Protein AF-A0A7S2JE00-F1 (afdb_monomer)

Secondary structure (DSSP, 8-state):
-EEEE-STTTT-HHHHHHHHHHHHSPPPTT-SS----GGGS-EEEEEE-SSEEEEEEE--GGGTTT--HHHHHHHHHHTTT-EEEE--SSEEEEEEE-BGGGTB-HHHHHHHHHT-

Nearest PDB structures (foldseek):
  3g98-assembly2_B  TM=6.124E-01  e=9.635E-05  Aquifex aeolicus
  6now-assembly2_B  TM=5.531E-01  e=2.585E-03  Homo sapiens
  7yor-assembly1_A  TM=5.795E-01  e=1.296E-02  Methanocaldococcus jannaschii DSM 2661
  7yos-assembly1_B  TM=4.635E-01  e=2.999E-02  Methanocaldococcus jannaschii DSM 2661
  5yh1-assembly1_A  TM=5.035E-01  e=2.636E-02  Pyrococcus furiosus DSM 3638

Sequence (116 aa):
FFCTAMELPDGDLELLTESMKAMNAKSDPAEEERKGGSGHIGKMIFSAGTEQLAVVAYVPEEKQGDLSCEEWLKAVLALFGGEVVSAAKDLSTGKVKTNSDKGVFPLKIREPMILE

Organism: NCBI:txid327968

Radius of gyration: 14.22 Å; Cα contacts (8 Å, |Δi|>4): 253; chains: 1; bounding box: 40×27×34 Å

Structure (mmCIF, N/CA/C/O backbone):
data_AF-A0A7S2JE00-F1
#
_entry.id   AF-A0A7S2JE00-F1
#
loop_
_atom_site.group_PDB
_atom_site.id
_atom_site.type_symbol
_atom_site.label_atom_id
_atom_site.label_alt_id
_atom_site.label_comp_id
_atom_site.label_asym_id
_atom_site.label_entity_id
_atom_site.label_seq_id
_atom_site.pdbx_PDB_ins_code
_atom_site.Cartn_x
_atom_site.Cartn_y
_atom_site.Cartn_z
_atom_site.occupancy
_atom_site.B_iso_or_equiv
_atom_site.auth_seq_id
_atom_site.auth_comp_id
_atom_site.auth_asym_id
_atom_site.auth_atom_id
_atom_site.pdbx_PDB_model_num
ATOM 1 N N . PHE A 1 1 ? 10.193 -11.014 -3.855 1.00 94.38 1 PHE A N 1
ATOM 2 C CA . PHE A 1 1 ? 9.261 -9.986 -3.362 1.00 94.38 1 PHE A CA 1
ATOM 3 C C . PHE A 1 1 ? 9.771 -9.483 -2.021 1.00 94.38 1 PHE A C 1
ATOM 5 O O . PHE A 1 1 ? 10.579 -10.190 -1.426 1.00 94.38 1 PHE A O 1
ATOM 12 N N . PHE A 1 2 ? 9.378 -8.292 -1.571 1.00 95.12 2 PHE A N 1
ATOM 13 C CA . PHE A 1 2 ? 9.667 -7.838 -0.204 1.00 95.12 2 PHE A CA 1
ATOM 14 C C . PHE A 1 2 ? 8.517 -7.007 0.370 1.00 95.12 2 PHE A C 1
ATOM 16 O O . PHE A 1 2 ? 7.807 -6.337 -0.377 1.00 95.12 2 PHE A O 1
ATOM 23 N N . CYS A 1 3 ? 8.389 -7.007 1.690 1.00 97.56 3 CYS A N 1
ATOM 24 C CA . CYS A 1 3 ? 7.445 -6.178 2.430 1.00 97.56 3 CYS A CA 1
ATOM 25 C C . CYS A 1 3 ? 8.224 -5.267 3.385 1.00 97.56 3 CYS A C 1
ATOM 27 O O . CYS A 1 3 ? 9.227 -5.699 3.953 1.00 97.56 3 CYS A O 1
ATOM 29 N N . THR A 1 4 ? 7.818 -4.005 3.543 1.00 97.19 4 THR A N 1
ATOM 30 C CA . THR A 1 4 ? 8.435 -3.108 4.538 1.00 97.19 4 THR A CA 1
ATOM 31 C C . THR A 1 4 ? 7.480 -2.022 5.024 1.00 97.19 4 THR A C 1
ATOM 33 O O . THR A 1 4 ? 6.546 -1.634 4.323 1.00 97.19 4 THR A O 1
ATOM 36 N N . ALA A 1 5 ? 7.744 -1.484 6.210 1.00 97.00 5 ALA A N 1
ATOM 37 C CA . ALA A 1 5 ? 7.048 -0.321 6.736 1.00 97.00 5 ALA A CA 1
ATOM 38 C C . ALA A 1 5 ? 7.754 0.988 6.364 1.00 97.00 5 ALA A C 1
ATOM 40 O O . ALA A 1 5 ? 8.980 1.068 6.302 1.00 97.00 5 ALA A O 1
ATOM 41 N N . MET A 1 6 ? 6.959 2.042 6.220 1.00 96.12 6 MET A N 1
ATOM 42 C CA . MET A 1 6 ? 7.395 3.427 6.180 1.00 96.12 6 MET A CA 1
ATOM 43 C C . MET A 1 6 ? 6.718 4.193 7.317 1.00 96.12 6 MET A C 1
ATOM 45 O O . MET A 1 6 ? 5.500 4.113 7.495 1.00 96.12 6 MET A O 1
ATOM 49 N N . GLU A 1 7 ? 7.507 4.927 8.100 1.00 94.38 7 GLU A N 1
ATOM 50 C CA . GLU A 1 7 ? 6.980 5.769 9.181 1.00 94.38 7 GLU A CA 1
ATOM 51 C C . GLU A 1 7 ? 6.237 6.973 8.602 1.00 94.38 7 GLU A C 1
ATOM 53 O O . GLU A 1 7 ? 5.038 7.128 8.803 1.00 94.38 7 GLU A O 1
ATOM 58 N N . LEU A 1 8 ? 6.924 7.759 7.776 1.00 92.56 8 LEU A N 1
ATOM 59 C CA . LEU A 1 8 ? 6.300 8.731 6.886 1.00 92.56 8 LEU A CA 1
ATOM 60 C C . LEU A 1 8 ? 5.866 7.951 5.647 1.00 92.56 8 LEU A C 1
ATOM 62 O O . LEU A 1 8 ? 6.745 7.371 5.008 1.00 92.56 8 LEU A O 1
ATOM 66 N N . PRO A 1 9 ? 4.569 7.864 5.312 1.00 96.12 9 PRO A N 1
ATOM 67 C CA . PRO A 1 9 ? 3.638 9.002 5.309 1.00 96.12 9 PRO A CA 1
ATOM 68 C C . PRO A 1 9 ? 2.513 9.031 6.363 1.00 96.12 9 PRO A C 1
ATOM 70 O O . PRO A 1 9 ? 1.474 9.632 6.110 1.00 96.12 9 PRO A O 1
ATOM 73 N N . ASP A 1 10 ? 2.687 8.402 7.527 1.00 97.62 10 ASP A N 1
ATOM 74 C CA . ASP A 1 10 ? 1.704 8.414 8.629 1.00 97.62 10 ASP A CA 1
ATOM 75 C C . ASP A 1 10 ? 0.294 7.932 8.222 1.00 97.62 10 ASP A C 1
ATOM 77 O O . ASP A 1 10 ? -0.737 8.499 8.581 1.00 97.62 10 ASP A O 1
ATOM 81 N N . GLY A 1 11 ? 0.236 6.870 7.415 1.00 97.81 11 GLY A N 1
ATOM 82 C CA . GLY A 1 11 ? -1.028 6.289 6.954 1.00 97.81 11 GLY A CA 1
ATOM 83 C C . GLY A 1 11 ? -1.714 7.034 5.814 1.00 97.81 11 GLY A C 1
ATOM 84 O O . GLY A 1 11 ? -2.797 6.611 5.401 1.00 97.81 11 GLY A O 1
ATOM 85 N N . ASP A 1 12 ? -1.105 8.079 5.257 1.00 98.44 12 ASP A N 1
ATOM 86 C CA . ASP A 1 12 ? -1.603 8.730 4.047 1.00 98.44 12 ASP A CA 1
ATOM 87 C C . ASP A 1 12 ? -1.362 7.847 2.807 1.00 98.44 12 ASP A C 1
ATOM 89 O O . ASP A 1 12 ? -0.230 7.490 2.468 1.00 98.44 12 ASP A O 1
ATOM 93 N N . LEU A 1 13 ? -2.448 7.472 2.125 1.00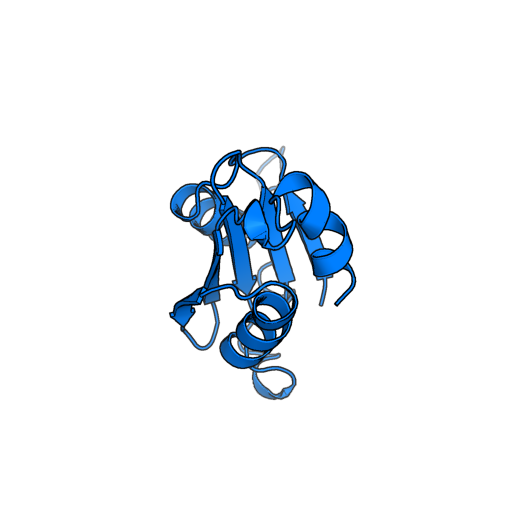 98.38 13 LEU A N 1
ATOM 94 C CA . LEU A 1 13 ? -2.393 6.552 0.988 1.00 98.38 13 LEU A CA 1
ATOM 95 C C . LEU A 1 13 ? -1.848 7.212 -0.286 1.00 98.38 13 LEU A C 1
ATOM 97 O O . LEU A 1 13 ? -1.179 6.540 -1.076 1.00 98.38 13 LEU A O 1
ATOM 101 N N . GLU A 1 14 ? -2.118 8.500 -0.499 1.00 98.12 14 GLU A N 1
ATOM 102 C CA . GLU A 1 14 ? -1.627 9.219 -1.678 1.00 98.12 14 GLU A CA 1
ATOM 103 C C . GLU A 1 14 ? -0.115 9.400 -1.581 1.00 98.12 14 GLU A C 1
ATOM 105 O O . GLU A 1 14 ? 0.615 9.006 -2.494 1.00 98.12 14 GLU A O 1
ATOM 110 N N . LEU A 1 15 ? 0.378 9.877 -0.438 1.00 98.38 15 LEU A N 1
ATOM 111 C CA . LEU A 1 15 ? 1.814 10.029 -0.206 1.00 98.38 15 LEU A CA 1
ATOM 112 C C . LEU A 1 15 ? 2.553 8.681 -0.225 1.00 98.38 15 LEU A C 1
ATOM 114 O O . LEU A 1 15 ? 3.698 8.601 -0.686 1.00 98.38 15 LEU A O 1
ATOM 118 N N . LEU A 1 16 ? 1.911 7.599 0.231 1.00 98.56 16 LEU A N 1
ATOM 119 C CA . LEU A 1 16 ? 2.497 6.256 0.164 1.00 98.56 16 LEU A CA 1
ATOM 120 C C . LEU A 1 16 ? 2.573 5.759 -1.281 1.00 98.56 16 LEU A C 1
ATOM 122 O O . LEU A 1 16 ? 3.561 5.143 -1.683 1.00 98.56 16 LEU A O 1
ATOM 126 N N . THR A 1 17 ? 1.570 6.087 -2.091 1.00 98.44 17 THR A N 1
ATOM 127 C CA . THR A 1 17 ? 1.575 5.789 -3.525 1.00 98.44 17 THR A CA 1
ATOM 128 C C . THR A 1 17 ? 2.687 6.554 -4.244 1.00 98.44 17 THR A C 1
ATOM 130 O O . THR A 1 17 ? 3.420 5.960 -5.039 1.00 98.44 17 THR A O 1
ATOM 133 N N . GLU A 1 18 ? 2.886 7.837 -3.933 1.00 98.31 18 GLU A N 1
ATOM 134 C CA . GLU A 1 18 ? 4.014 8.614 -4.468 1.00 98.31 18 GLU A CA 1
ATOM 135 C C . GLU A 1 18 ? 5.368 8.057 -4.014 1.00 98.31 18 GLU A C 1
ATOM 137 O O . GLU A 1 18 ? 6.306 7.976 -4.809 1.00 98.31 18 GLU A O 1
ATOM 142 N N . SER A 1 19 ? 5.455 7.559 -2.780 1.00 98.12 19 SER A N 1
ATOM 143 C CA . SER A 1 19 ? 6.650 6.868 -2.288 1.00 98.12 19 SER A CA 1
ATOM 144 C C . SER A 1 19 ? 6.960 5.612 -3.110 1.00 98.12 19 SER A C 1
ATOM 146 O O . SER A 1 19 ? 8.100 5.430 -3.540 1.00 98.12 19 SER A O 1
ATOM 148 N N . MET A 1 20 ? 5.953 4.783 -3.417 1.00 98.12 20 MET A N 1
ATOM 149 C CA . MET A 1 20 ? 6.116 3.615 -4.295 1.00 98.12 20 MET A CA 1
ATOM 150 C C . MET A 1 20 ? 6.615 4.018 -5.692 1.00 98.12 20 MET A C 1
ATOM 152 O O . MET A 1 20 ? 7.532 3.393 -6.234 1.00 98.12 20 MET A O 1
ATOM 156 N N . LYS A 1 21 ? 6.044 5.080 -6.275 1.00 97.62 21 LYS A N 1
ATOM 157 C CA . LYS A 1 21 ? 6.470 5.602 -7.584 1.00 97.62 21 LYS A CA 1
ATOM 158 C C . LYS A 1 21 ? 7.921 6.078 -7.552 1.00 97.62 21 LYS A C 1
ATOM 160 O O . LYS A 1 21 ? 8.694 5.696 -8.428 1.00 97.62 21 LYS A O 1
ATOM 165 N N . ALA A 1 22 ? 8.315 6.837 -6.531 1.00 96.50 22 ALA A N 1
ATOM 166 C CA . ALA A 1 22 ? 9.687 7.310 -6.362 1.00 96.50 22 ALA A CA 1
ATOM 167 C C . ALA A 1 22 ? 10.684 6.149 -6.180 1.00 96.50 22 ALA A C 1
ATOM 169 O O . ALA A 1 22 ? 11.754 6.155 -6.786 1.00 96.50 22 ALA A O 1
ATOM 170 N N . MET A 1 23 ? 10.319 5.106 -5.425 1.00 95.81 23 MET A N 1
ATOM 171 C CA . MET A 1 23 ? 11.132 3.887 -5.293 1.00 95.81 23 MET A CA 1
ATOM 172 C C . MET A 1 23 ? 11.328 3.155 -6.632 1.00 95.81 23 MET A C 1
ATOM 174 O O . MET A 1 23 ? 12.354 2.495 -6.833 1.00 95.81 23 MET A O 1
ATOM 178 N N . ASN A 1 24 ? 10.346 3.243 -7.533 1.00 96.75 24 ASN A N 1
ATOM 179 C CA . ASN A 1 24 ? 10.349 2.599 -8.848 1.00 96.75 24 ASN A CA 1
ATOM 180 C C . ASN A 1 24 ? 10.954 3.455 -9.966 1.00 96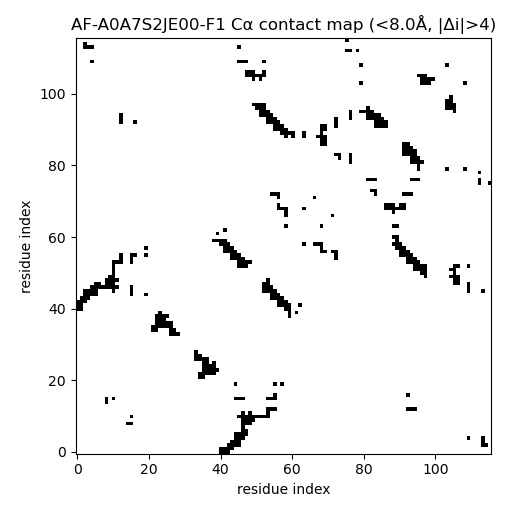.75 24 ASN A C 1
ATOM 182 O O . ASN A 1 24 ? 11.284 2.908 -11.020 1.00 96.75 24 ASN A O 1
ATOM 186 N N . ALA A 1 25 ? 11.107 4.764 -9.755 1.00 95.00 25 ALA A N 1
ATOM 187 C CA . ALA A 1 25 ? 11.715 5.666 -10.724 1.00 95.00 25 ALA A CA 1
ATOM 188 C C . ALA A 1 25 ? 13.110 5.167 -11.131 1.00 95.00 25 ALA A C 1
ATOM 190 O O . ALA A 1 25 ? 13.839 4.584 -10.325 1.00 95.00 25 ALA A O 1
ATOM 191 N N . LYS A 1 26 ? 13.481 5.362 -12.401 1.00 91.56 26 LYS A N 1
ATOM 192 C CA . LYS A 1 26 ? 14.808 4.971 -12.891 1.00 91.56 26 LYS A CA 1
ATOM 193 C C . LYS A 1 26 ? 15.870 5.767 -12.136 1.00 91.56 26 LYS A C 1
ATOM 195 O O . LYS A 1 26 ? 15.763 6.982 -12.043 1.00 91.56 26 LYS A O 1
ATOM 200 N N . SER A 1 27 ? 16.880 5.071 -11.628 1.00 89.00 27 SER A N 1
ATOM 201 C CA . SER A 1 27 ? 18.017 5.712 -10.971 1.00 89.00 27 SER A CA 1
ATOM 202 C C . SER A 1 27 ? 18.923 6.346 -12.027 1.00 89.00 27 SER A C 1
ATOM 204 O O . SER A 1 27 ? 19.304 5.664 -12.985 1.00 89.00 27 SER A O 1
ATOM 206 N N . ASP A 1 28 ? 19.244 7.632 -11.877 1.00 84.88 28 ASP A N 1
ATOM 207 C CA . ASP A 1 28 ? 20.216 8.308 -12.734 1.00 84.88 28 ASP A CA 1
ATOM 208 C C . ASP A 1 28 ? 21.640 7.914 -12.293 1.00 84.88 28 ASP A C 1
ATOM 210 O O . ASP A 1 28 ? 22.030 8.166 -11.149 1.00 84.88 28 ASP A O 1
ATOM 214 N N . PRO A 1 29 ? 22.449 7.283 -13.164 1.00 83.56 29 PRO A N 1
ATOM 215 C CA . PRO A 1 29 ? 23.811 6.895 -12.811 1.00 83.56 29 PRO A CA 1
ATOM 216 C C . PRO A 1 29 ? 24.739 8.084 -12.506 1.00 83.56 29 PRO A C 1
ATOM 218 O O . PRO A 1 29 ? 25.783 7.859 -11.879 1.00 83.56 29 PRO A O 1
ATOM 221 N N . ALA A 1 30 ? 24.387 9.299 -12.942 1.00 86.81 30 ALA A N 1
ATOM 222 C CA . ALA A 1 30 ? 25.156 10.526 -12.746 1.00 86.81 30 ALA A CA 1
ATOM 223 C C . ALA A 1 30 ? 24.818 11.280 -11.446 1.00 86.81 30 ALA A C 1
ATOM 225 O O . ALA A 1 30 ? 25.570 12.180 -11.069 1.00 86.81 30 ALA A O 1
ATOM 226 N N . GLU A 1 31 ? 23.734 10.927 -10.749 1.00 85.94 31 GLU A N 1
ATOM 227 C CA . GLU A 1 31 ? 23.417 11.513 -9.443 1.00 85.94 31 GLU A CA 1
ATOM 228 C C . GLU A 1 31 ? 24.376 10.996 -8.359 1.00 85.94 31 GLU A C 1
ATOM 230 O O . GLU A 1 31 ? 24.654 9.796 -8.271 1.00 85.94 31 GLU A O 1
ATOM 235 N N . GLU A 1 32 ? 24.870 11.913 -7.519 1.00 78.69 32 GLU A N 1
ATOM 236 C CA . GLU A 1 32 ? 25.717 11.597 -6.358 1.00 78.69 32 GLU A CA 1
ATOM 237 C C . GLU A 1 32 ? 24.945 10.745 -5.335 1.00 78.69 32 GLU A C 1
ATOM 239 O O . GLU A 1 32 ? 25.429 9.707 -4.887 1.00 78.69 32 GLU A O 1
ATOM 244 N N . GLU A 1 33 ? 23.695 11.127 -5.054 1.00 80.00 33 GLU A N 1
ATOM 245 C CA . GLU A 1 33 ? 22.769 10.421 -4.163 1.00 80.00 33 GLU A CA 1
ATOM 246 C C . GLU A 1 33 ? 21.753 9.609 -4.972 1.00 80.00 33 GLU A C 1
ATOM 248 O O . GLU A 1 33 ? 20.634 10.053 -5.238 1.00 80.00 33 GLU A O 1
ATOM 253 N N . ARG A 1 34 ? 22.142 8.396 -5.369 1.00 82.38 34 ARG A N 1
ATOM 254 C CA . ARG A 1 34 ? 21.302 7.522 -6.199 1.00 82.38 34 ARG A CA 1
ATOM 255 C C . ARG A 1 34 ? 20.058 7.054 -5.448 1.00 82.38 34 ARG A C 1
ATOM 257 O O . ARG A 1 34 ? 20.145 6.284 -4.491 1.00 82.38 34 ARG A O 1
ATOM 264 N N . LYS A 1 35 ? 18.887 7.461 -5.935 1.00 87.88 35 LYS A N 1
ATOM 265 C CA . LYS A 1 35 ? 17.573 7.041 -5.424 1.00 87.88 35 LYS A CA 1
ATOM 266 C C . LYS A 1 35 ? 16.808 6.234 -6.476 1.00 87.88 35 LYS A C 1
ATOM 268 O O . LYS A 1 35 ? 17.142 6.249 -7.660 1.00 87.88 35 LYS A O 1
ATOM 273 N N . GLY A 1 36 ? 15.782 5.512 -6.030 1.00 92.31 36 GLY A N 1
ATOM 274 C CA . GLY A 1 36 ? 14.935 4.692 -6.896 1.00 92.31 36 GLY A CA 1
ATOM 275 C C . GLY A 1 36 ? 15.608 3.399 -7.370 1.00 92.31 36 GLY A C 1
ATOM 276 O O . GLY A 1 36 ? 16.393 2.781 -6.654 1.00 92.31 36 GLY A O 1
ATOM 277 N N . GLY A 1 37 ? 15.265 2.956 -8.579 1.00 93.12 37 GLY A N 1
ATOM 278 C CA . GLY A 1 37 ? 15.858 1.791 -9.244 1.00 93.12 37 GLY A CA 1
ATOM 279 C C . GLY A 1 37 ? 15.237 0.443 -8.874 1.00 93.12 37 GLY A C 1
ATOM 280 O O . GLY A 1 37 ? 15.583 -0.575 -9.472 1.00 93.12 37 GLY A O 1
ATOM 281 N N . SER A 1 38 ? 14.274 0.407 -7.951 1.00 95.31 38 SER A N 1
ATOM 282 C CA . SER A 1 38 ? 13.674 -0.849 -7.480 1.00 95.31 38 SER A CA 1
ATOM 283 C C . SER A 1 38 ? 12.517 -1.360 -8.353 1.00 95.31 38 SER A C 1
ATOM 285 O O . SER A 1 38 ? 11.825 -2.296 -7.959 1.00 95.31 38 SER A O 1
ATOM 287 N N . GLY A 1 39 ? 12.304 -0.782 -9.541 1.00 96.31 39 GLY A N 1
ATOM 288 C CA . GLY A 1 39 ? 11.187 -1.110 -10.439 1.00 96.31 39 GLY A CA 1
ATOM 289 C C . GLY A 1 39 ? 11.129 -2.566 -10.920 1.00 96.31 39 GLY A C 1
ATOM 290 O O . GLY A 1 39 ? 10.093 -3.002 -11.380 1.00 96.31 39 GLY A O 1
ATOM 291 N N . HIS A 1 40 ? 12.193 -3.350 -10.764 1.00 96.00 40 HIS A N 1
ATOM 292 C CA . HIS A 1 40 ? 12.244 -4.788 -11.084 1.00 96.00 40 HIS A CA 1
ATOM 293 C C . HIS A 1 40 ? 11.921 -5.687 -9.86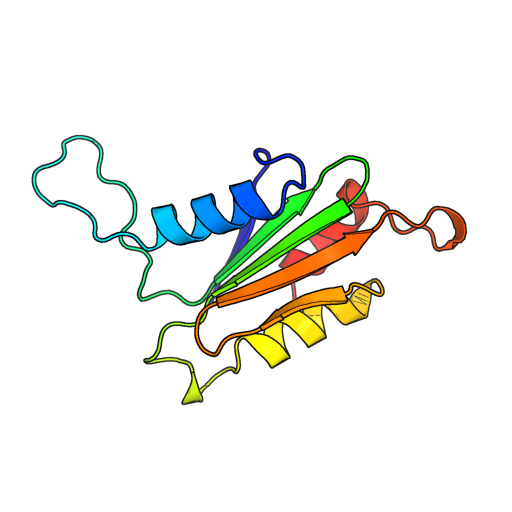5 1.00 96.00 40 HIS A C 1
ATOM 295 O O . HIS A 1 40 ? 11.993 -6.920 -9.895 1.00 96.00 40 HIS A O 1
ATOM 301 N N . ILE A 1 41 ? 11.581 -5.083 -8.723 1.00 96.75 41 ILE A N 1
ATOM 302 C CA . ILE A 1 41 ? 11.329 -5.786 -7.465 1.00 96.75 41 ILE A CA 1
ATOM 303 C C . ILE A 1 41 ? 9.863 -5.604 -7.081 1.00 96.75 41 ILE A C 1
ATOM 305 O O . ILE A 1 41 ? 9.442 -4.501 -6.728 1.00 96.75 41 ILE A O 1
ATOM 309 N N . GLY A 1 42 ? 9.099 -6.701 -7.114 1.00 97.94 42 GLY A N 1
ATOM 310 C CA . GLY A 1 42 ? 7.754 -6.737 -6.546 1.00 97.94 42 GLY A CA 1
ATOM 311 C C . GLY A 1 42 ? 7.808 -6.514 -5.037 1.00 97.94 42 GLY A C 1
ATOM 312 O O . GLY A 1 42 ? 8.645 -7.121 -4.356 1.00 97.94 42 GLY A O 1
ATOM 313 N N . LYS A 1 43 ? 6.967 -5.616 -4.531 1.00 98.12 43 LYS A N 1
ATOM 314 C CA . LYS A 1 43 ? 7.039 -5.124 -3.157 1.00 98.12 43 LYS A CA 1
ATOM 315 C C . LYS A 1 43 ? 5.701 -4.642 -2.624 1.00 98.12 43 LYS A C 1
ATOM 317 O O . LYS A 1 43 ? 4.874 -4.168 -3.396 1.00 98.12 43 LYS A O 1
ATOM 322 N N . MET A 1 44 ? 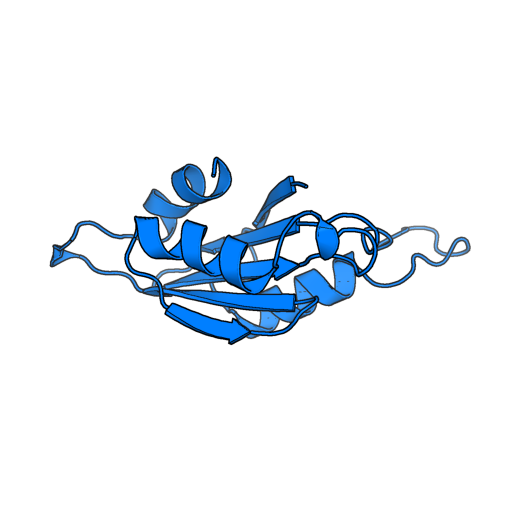5.531 -4.710 -1.312 1.00 98.62 44 MET A N 1
ATOM 323 C CA . MET A 1 44 ? 4.405 -4.109 -0.609 1.00 98.62 44 MET A CA 1
ATOM 324 C C . MET A 1 44 ? 4.932 -3.195 0.491 1.00 98.62 44 MET A C 1
ATOM 326 O O . MET A 1 44 ? 5.804 -3.582 1.270 1.00 98.62 44 MET A O 1
ATOM 330 N N . ILE A 1 45 ? 4.445 -1.961 0.527 1.00 98.56 45 ILE A N 1
ATOM 331 C CA . ILE A 1 45 ? 4.833 -0.983 1.541 1.00 98.56 45 ILE A CA 1
ATOM 332 C C . ILE A 1 45 ? 3.630 -0.603 2.386 1.00 98.56 45 ILE A C 1
ATOM 334 O O . ILE A 1 45 ? 2.509 -0.488 1.886 1.00 98.56 45 ILE A O 1
ATOM 338 N N . PHE A 1 46 ? 3.891 -0.409 3.671 1.00 98.69 46 PHE A N 1
ATOM 339 C CA . PHE A 1 46 ? 2.879 -0.174 4.688 1.00 98.69 46 PHE A CA 1
ATOM 340 C C . PHE A 1 46 ? 3.183 1.128 5.413 1.00 98.69 46 PHE A C 1
ATOM 342 O O . PHE A 1 46 ? 4.325 1.357 5.799 1.00 98.69 46 PHE A O 1
ATOM 349 N N . SER A 1 47 ? 2.177 1.953 5.677 1.00 98.56 47 SER A N 1
ATOM 350 C CA . SER A 1 47 ? 2.333 3.110 6.559 1.00 98.56 47 SER A CA 1
ATOM 351 C C . SER A 1 47 ? 1.167 3.197 7.524 1.00 98.56 47 SER A C 1
ATOM 353 O O . SER A 1 47 ? 0.009 3.188 7.115 1.00 98.56 47 SER A O 1
ATOM 355 N N . ALA A 1 48 ? 1.477 3.216 8.816 1.00 98.19 48 ALA A N 1
ATOM 356 C CA . ALA A 1 48 ? 0.477 3.265 9.868 1.00 98.19 48 ALA A CA 1
ATOM 357 C C . ALA A 1 48 ? 0.296 4.709 10.325 1.00 98.19 48 ALA A C 1
ATOM 359 O O . ALA A 1 48 ? 1.263 5.308 10.783 1.00 98.19 48 ALA A O 1
ATOM 360 N N . GLY A 1 49 ? -0.936 5.202 10.239 1.00 97.06 49 GLY A N 1
ATOM 361 C CA . GLY A 1 49 ? -1.381 6.424 10.896 1.00 97.06 49 GLY A CA 1
ATOM 362 C C . GLY A 1 49 ? -2.282 6.128 12.090 1.00 97.06 49 GLY A C 1
ATOM 363 O O . GLY A 1 49 ? -2.455 4.980 12.512 1.00 97.06 49 GLY A O 1
ATOM 364 N N . THR A 1 50 ? -2.910 7.167 12.630 1.00 93.56 50 THR A N 1
ATOM 365 C CA . THR A 1 50 ? -3.865 7.041 13.745 1.00 93.56 50 THR A CA 1
ATOM 366 C C . THR A 1 50 ? -5.212 6.454 13.307 1.00 93.56 50 THR A C 1
ATOM 368 O O . THR A 1 50 ? -5.807 5.644 14.023 1.00 93.56 50 THR A O 1
ATOM 371 N N . GLU A 1 51 ? -5.689 6.826 12.118 1.00 96.19 51 GLU A N 1
ATOM 372 C CA . GLU A 1 51 ? -7.013 6.438 11.612 1.00 96.19 51 GLU A CA 1
ATOM 373 C C . GLU A 1 51 ? -6.987 5.203 10.703 1.00 96.19 51 GLU A C 1
ATOM 375 O O . GLU A 1 51 ? -7.978 4.471 10.616 1.00 96.19 51 GLU A O 1
ATOM 380 N N . GLN A 1 52 ? -5.869 4.962 10.015 1.00 97.88 52 GLN A N 1
ATOM 381 C CA . GLN A 1 52 ? -5.747 3.875 9.049 1.00 97.88 52 GLN A CA 1
ATOM 382 C C . GLN A 1 52 ? -4.306 3.382 8.879 1.00 97.88 52 GLN A C 1
ATOM 384 O O . GLN A 1 52 ? -3.339 4.109 9.092 1.00 97.88 52 GLN A O 1
ATOM 389 N N . LEU A 1 53 ? -4.180 2.133 8.444 1.00 98.44 53 LEU A N 1
ATOM 390 C CA . LEU A 1 53 ? -2.978 1.570 7.845 1.00 98.44 53 LEU A CA 1
ATOM 391 C C . LEU A 1 53 ? -3.137 1.639 6.326 1.00 98.44 53 LEU A C 1
ATOM 393 O O . LEU A 1 53 ? -4.016 0.971 5.782 1.00 98.44 53 LEU A O 1
ATOM 397 N N . ALA A 1 54 ? -2.310 2.435 5.657 1.00 98.69 54 ALA A N 1
ATOM 398 C CA . ALA A 1 54 ? -2.218 2.473 4.202 1.00 98.69 54 ALA A CA 1
ATOM 399 C C . ALA A 1 54 ? -1.288 1.365 3.695 1.00 98.69 54 ALA A C 1
ATOM 401 O O . ALA A 1 54 ? -0.244 1.099 4.298 1.00 98.69 54 ALA A O 1
ATOM 402 N N . VAL A 1 55 ? -1.665 0.738 2.582 1.00 98.69 55 VAL A N 1
ATOM 403 C CA . VAL A 1 55 ? -0.924 -0.362 1.958 1.00 98.69 55 VAL A CA 1
ATOM 404 C C . VAL A 1 55 ? -0.858 -0.134 0.453 1.00 98.69 55 VAL A C 1
ATOM 406 O O . VAL A 1 55 ? -1.883 0.085 -0.196 1.00 98.69 55 VAL A O 1
ATOM 409 N N . VAL A 1 56 ? 0.344 -0.208 -0.114 1.00 98.75 56 VAL A N 1
ATOM 410 C CA . VAL A 1 56 ? 0.557 -0.147 -1.565 1.00 98.75 56 VAL A CA 1
ATOM 411 C C . VAL A 1 56 ? 1.341 -1.373 -1.994 1.00 98.75 56 VAL A C 1
ATOM 413 O O . VAL A 1 56 ? 2.459 -1.595 -1.531 1.00 98.75 56 VAL A O 1
ATOM 416 N N . ALA A 1 57 ? 0.757 -2.155 -2.895 1.00 98.69 57 ALA A N 1
ATOM 417 C CA . ALA A 1 57 ? 1.384 -3.305 -3.522 1.00 98.69 57 ALA A CA 1
ATOM 418 C C . ALA A 1 57 ? 1.860 -2.938 -4.929 1.00 98.69 57 ALA A C 1
ATOM 420 O O . ALA A 1 57 ? 1.175 -2.225 -5.662 1.00 98.69 57 ALA A O 1
ATOM 421 N N . TYR A 1 58 ? 3.023 -3.455 -5.309 1.00 98.69 58 TYR A N 1
ATOM 422 C CA . TYR A 1 58 ? 3.601 -3.316 -6.635 1.00 98.69 58 TYR A CA 1
ATOM 423 C C . TYR A 1 58 ? 4.132 -4.659 -7.135 1.00 98.69 58 TYR A C 1
ATOM 425 O O . TYR A 1 58 ? 4.906 -5.320 -6.437 1.00 98.69 58 TYR A O 1
ATOM 433 N N . VAL A 1 59 ? 3.772 -5.039 -8.360 1.00 98.44 59 VAL A N 1
ATOM 434 C CA . VAL A 1 59 ? 4.309 -6.214 -9.053 1.00 98.44 59 VAL A CA 1
ATOM 435 C C . VAL A 1 59 ? 4.780 -5.810 -10.456 1.00 98.44 59 VAL A C 1
ATOM 437 O O . VAL A 1 59 ? 3.957 -5.423 -11.289 1.00 98.44 59 VAL A O 1
ATOM 440 N N . PRO A 1 60 ? 6.089 -5.900 -10.755 1.00 97.81 60 PRO A N 1
ATOM 441 C CA . PRO A 1 60 ? 6.594 -5.583 -12.085 1.00 97.81 60 PRO A CA 1
ATOM 442 C C . PRO A 1 60 ? 6.048 -6.563 -13.120 1.00 97.81 60 PRO A C 1
ATOM 444 O O . PRO A 1 60 ? 5.792 -7.722 -12.798 1.00 97.81 60 PRO A O 1
ATOM 447 N N . GLU A 1 61 ? 5.924 -6.110 -14.368 1.00 97.56 61 GLU A N 1
ATOM 448 C CA . GLU A 1 61 ? 5.362 -6.887 -15.484 1.00 97.56 61 GLU A CA 1
ATOM 449 C C . GLU A 1 61 ? 5.962 -8.296 -15.592 1.00 97.56 61 GLU A C 1
ATOM 451 O O . GLU A 1 61 ? 5.233 -9.279 -15.698 1.00 97.56 61 GLU A O 1
ATOM 456 N N . GLU A 1 62 ? 7.282 -8.408 -15.435 1.00 97.19 62 GLU A N 1
ATOM 457 C CA . GLU A 1 62 ? 8.030 -9.669 -15.491 1.00 97.19 62 GLU A CA 1
ATOM 458 C C . GLU A 1 62 ? 7.648 -10.696 -14.404 1.00 97.19 62 GLU A C 1
ATOM 460 O O . GLU A 1 62 ? 7.973 -11.870 -14.548 1.00 97.19 62 GLU A O 1
ATOM 465 N N . LYS A 1 63 ? 6.957 -10.277 -13.331 1.00 97.06 63 LYS A N 1
ATOM 466 C CA . LYS A 1 63 ? 6.518 -11.131 -12.206 1.00 97.06 63 LYS A CA 1
ATOM 467 C C . LYS A 1 63 ? 5.001 -11.269 -12.097 1.00 97.06 63 LYS A C 1
ATOM 469 O O . LYS A 1 63 ? 4.522 -11.978 -11.217 1.00 97.06 63 LYS A O 1
ATOM 474 N N . GLN A 1 64 ? 4.231 -10.628 -12.979 1.00 95.94 64 GLN A N 1
ATOM 475 C CA . GLN A 1 64 ? 2.763 -10.706 -12.953 1.00 95.94 64 GLN A CA 1
ATOM 476 C C . GLN A 1 64 ? 2.230 -12.106 -13.299 1.00 95.94 64 GLN A C 1
ATOM 478 O O . GLN A 1 64 ? 1.087 -12.415 -12.979 1.00 95.94 64 GLN A O 1
ATOM 483 N N . GLY A 1 65 ? 3.049 -12.959 -13.927 1.00 95.81 65 GLY A N 1
ATOM 484 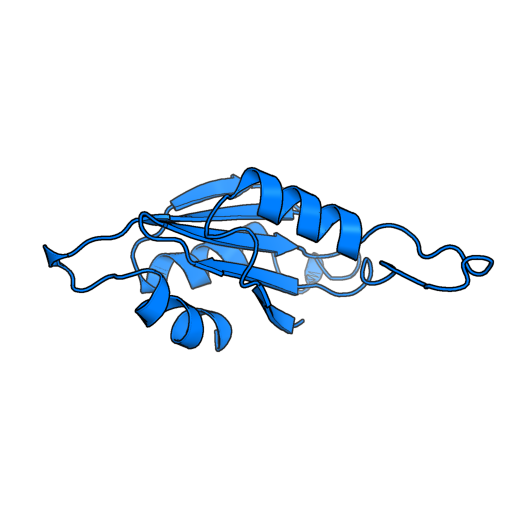C CA . GLY A 1 65 ? 2.737 -14.379 -14.116 1.00 95.81 65 GLY A CA 1
ATOM 485 C C . GLY A 1 65 ? 2.882 -15.223 -12.843 1.00 95.81 65 GLY A C 1
ATOM 486 O O . GLY A 1 65 ? 2.229 -16.256 -12.737 1.00 95.81 65 GLY A O 1
ATOM 487 N N . ASP A 1 66 ? 3.698 -14.772 -11.884 1.00 96.19 66 ASP A N 1
ATOM 488 C CA . ASP A 1 66 ? 3.951 -15.479 -10.623 1.00 96.19 66 ASP A CA 1
ATOM 489 C C . ASP A 1 66 ? 2.979 -15.045 -9.519 1.00 96.19 66 ASP A C 1
ATOM 491 O O . ASP A 1 66 ? 2.600 -15.849 -8.669 1.00 96.19 66 ASP A O 1
ATOM 495 N N . LEU A 1 67 ? 2.600 -13.760 -9.505 1.00 96.19 67 LEU A N 1
ATOM 496 C CA . LEU A 1 67 ? 1.745 -13.183 -8.473 1.00 96.19 67 LEU A CA 1
ATOM 497 C C . LEU A 1 67 ? 0.910 -12.024 -9.024 1.00 96.19 67 LEU A C 1
ATOM 499 O O . LEU A 1 67 ? 1.448 -11.031 -9.515 1.00 96.19 67 LEU A O 1
ATOM 503 N N . SER A 1 68 ? -0.410 -12.108 -8.878 1.00 97.69 68 SER A N 1
ATOM 504 C CA . SER A 1 68 ? -1.301 -10.985 -9.173 1.00 97.69 68 SER A CA 1
ATOM 505 C C . SER A 1 68 ? -1.188 -9.915 -8.086 1.00 97.69 68 SER A C 1
ATOM 507 O O . SER A 1 68 ? -1.358 -10.197 -6.898 1.00 97.69 68 SER A O 1
ATOM 509 N N . CYS A 1 69 ? -0.935 -8.667 -8.491 1.00 97.75 69 CYS A N 1
ATOM 510 C CA . CYS A 1 69 ? -0.833 -7.530 -7.573 1.00 97.75 69 CYS A CA 1
ATOM 511 C C . CYS A 1 69 ? -2.112 -7.346 -6.740 1.00 97.75 69 CYS A C 1
ATOM 513 O O . CYS A 1 69 ? -2.051 -7.147 -5.526 1.00 97.75 69 CYS A O 1
ATOM 515 N N . GLU A 1 70 ? -3.270 -7.466 -7.390 1.00 97.50 70 GLU A N 1
ATOM 516 C CA . GLU A 1 70 ? -4.573 -7.318 -6.747 1.00 97.50 70 GLU A CA 1
ATOM 517 C C . GLU A 1 70 ? -4.860 -8.460 -5.765 1.00 97.50 70 GLU A C 1
ATOM 519 O O . GLU A 1 70 ? -5.335 -8.213 -4.657 1.00 97.50 70 GLU A O 1
ATOM 524 N N . GLU A 1 71 ? -4.573 -9.708 -6.148 1.00 97.69 71 GLU A N 1
ATOM 525 C CA . GLU A 1 71 ? -4.826 -10.868 -5.283 1.00 97.69 71 GLU A CA 1
ATOM 526 C C . GLU A 1 71 ? -3.922 -10.849 -4.053 1.00 97.69 71 GLU A C 1
ATOM 528 O O . GLU A 1 71 ? -4.398 -11.101 -2.946 1.00 97.69 71 GLU A O 1
ATOM 533 N N . TRP A 1 72 ? -2.652 -10.471 -4.227 1.00 97.94 72 TRP A N 1
ATOM 534 C CA . TRP A 1 72 ? -1.718 -10.319 -3.116 1.00 97.94 72 TRP A CA 1
ATOM 535 C C . TRP A 1 72 ? -2.193 -9.257 -2.124 1.00 97.94 72 TRP A C 1
ATOM 537 O O . TRP A 1 72 ? -2.288 -9.525 -0.926 1.00 97.94 72 TRP A O 1
ATOM 547 N N . LEU A 1 73 ? -2.577 -8.073 -2.616 1.00 98.44 73 LEU A N 1
ATOM 548 C CA . LEU A 1 73 ? -3.112 -7.015 -1.762 1.00 98.44 73 LEU A CA 1
ATOM 549 C C . LEU A 1 73 ? -4.386 -7.466 -1.033 1.00 98.44 73 LEU A C 1
ATOM 551 O O . LEU A 1 73 ? -4.522 -7.237 0.169 1.00 98.44 73 LEU A O 1
ATOM 555 N N . LYS A 1 74 ? -5.320 -8.117 -1.735 1.00 98.19 74 LYS A N 1
ATOM 556 C CA . LYS A 1 74 ? -6.565 -8.621 -1.135 1.00 98.19 74 LYS A CA 1
ATOM 557 C C . LYS A 1 74 ? -6.299 -9.632 -0.024 1.00 98.19 74 LYS A C 1
ATOM 559 O O . LYS A 1 74 ? -6.947 -9.544 1.017 1.00 98.19 74 LYS A O 1
ATOM 564 N N . ALA A 1 75 ? -5.364 -10.559 -0.233 1.00 97.69 75 ALA A N 1
ATOM 565 C CA . ALA A 1 75 ? -4.999 -11.561 0.764 1.00 97.69 75 ALA A CA 1
ATOM 566 C C . ALA A 1 75 ? -4.477 -10.903 2.051 1.00 97.69 75 ALA A C 1
ATOM 568 O O . ALA A 1 75 ? -4.981 -11.196 3.134 1.00 97.69 75 ALA A O 1
ATOM 569 N N . VAL A 1 76 ? -3.556 -9.944 1.922 1.00 97.88 76 VAL A N 1
ATOM 570 C CA . VAL A 1 76 ? -2.980 -9.224 3.068 1.00 97.88 76 VAL A CA 1
ATOM 571 C C . VAL A 1 76 ? -4.036 -8.382 3.796 1.00 97.88 76 VAL A C 1
ATOM 573 O O . VAL A 1 76 ? -4.134 -8.420 5.023 1.00 97.88 76 VAL A O 1
ATOM 576 N N . LEU A 1 77 ? -4.891 -7.654 3.070 1.00 98.06 77 LEU A N 1
ATOM 577 C CA . LEU A 1 77 ? -5.951 -6.839 3.680 1.00 98.06 77 LEU A CA 1
ATOM 578 C C . LEU A 1 77 ? -7.009 -7.681 4.411 1.00 98.06 77 LEU A C 1
ATOM 580 O O . LEU A 1 77 ? -7.567 -7.225 5.413 1.00 98.06 77 LEU A O 1
ATOM 584 N N . ALA A 1 78 ? -7.288 -8.900 3.940 1.00 96.94 78 ALA A N 1
ATOM 585 C CA . ALA A 1 78 ? -8.311 -9.769 4.520 1.00 96.94 78 ALA A CA 1
ATOM 586 C C . ALA A 1 78 ? -8.015 -10.165 5.977 1.00 96.94 78 ALA A C 1
ATOM 588 O O . ALA A 1 78 ? -8.957 -10.373 6.743 1.00 96.94 78 ALA A O 1
ATOM 589 N N . LEU A 1 79 ? -6.741 -10.184 6.385 1.00 95.44 79 LEU A N 1
ATOM 590 C CA . LEU A 1 79 ? -6.306 -10.515 7.749 1.00 95.44 79 LEU A CA 1
ATOM 591 C C . LEU A 1 79 ? -6.944 -9.615 8.816 1.00 95.44 79 LEU A C 1
ATOM 593 O O . LEU A 1 79 ? -7.230 -10.066 9.924 1.00 95.44 79 LEU A O 1
ATOM 597 N N . PHE A 1 80 ? -7.201 -8.351 8.471 1.00 96.75 80 PHE A N 1
ATOM 598 C CA . PHE A 1 80 ? -7.734 -7.347 9.397 1.00 96.75 80 PHE A CA 1
ATOM 599 C C . PHE A 1 80 ? -8.960 -6.604 8.850 1.00 96.75 80 PHE A C 1
ATOM 601 O O . PHE A 1 80 ? -9.347 -5.563 9.381 1.00 96.75 80 PHE A O 1
ATOM 608 N N . GLY A 1 81 ? -9.607 -7.149 7.813 1.00 95.31 81 GLY A N 1
ATOM 609 C CA . GLY A 1 81 ? -10.826 -6.578 7.233 1.00 95.31 81 GLY A CA 1
ATOM 610 C C . GLY A 1 81 ? -10.600 -5.255 6.496 1.00 95.31 81 GLY A C 1
ATOM 611 O O . GLY A 1 81 ? -11.421 -4.345 6.608 1.00 95.31 81 GLY A O 1
ATOM 612 N N . GLY A 1 82 ? -9.477 -5.135 5.788 1.00 96.88 82 GLY A N 1
ATOM 613 C CA . GLY A 1 82 ? -9.169 -3.988 4.942 1.00 96.88 82 GLY A CA 1
ATOM 614 C C . GLY A 1 82 ? -9.972 -3.938 3.644 1.00 96.88 82 GLY A C 1
ATOM 615 O O . GLY A 1 82 ? -10.628 -4.899 3.244 1.00 96.88 82 GLY A O 1
ATOM 616 N N . GLU A 1 83 ? -9.882 -2.797 2.968 1.00 97.75 83 GLU A N 1
ATOM 617 C CA . GLU A 1 83 ? -10.524 -2.529 1.684 1.00 97.75 83 GLU A CA 1
ATOM 618 C C . GLU A 1 83 ? -9.490 -2.182 0.608 1.00 97.75 83 GLU A C 1
ATOM 620 O O . GLU A 1 83 ? -8.511 -1.475 0.864 1.00 97.75 83 GLU A O 1
ATOM 625 N N . VAL A 1 84 ? -9.718 -2.674 -0.610 1.00 98.44 84 VAL A N 1
ATOM 626 C CA . VAL A 1 84 ? -8.971 -2.242 -1.796 1.00 98.44 84 VAL A CA 1
ATOM 627 C C . VAL A 1 84 ? -9.535 -0.897 -2.242 1.00 98.44 84 VAL A C 1
ATOM 629 O O . VAL A 1 84 ? -10.742 -0.761 -2.429 1.00 98.44 84 VAL A O 1
ATOM 632 N N . VAL A 1 85 ? -8.659 0.089 -2.415 1.00 98.50 85 VAL A N 1
ATOM 633 C CA . VAL A 1 85 ? -9.006 1.442 -2.868 1.00 98.50 85 VAL A CA 1
ATOM 634 C C . VAL A 1 85 ? -8.805 1.572 -4.377 1.00 98.50 85 VAL A C 1
ATOM 636 O O . VAL A 1 85 ? -9.649 2.146 -5.062 1.00 98.50 85 VAL A O 1
ATOM 639 N N . SER A 1 86 ? -7.730 0.996 -4.917 1.00 98.19 86 SER A N 1
ATOM 640 C CA . SER A 1 86 ? -7.517 0.875 -6.360 1.00 98.19 86 SER A CA 1
ATOM 641 C C . SER A 1 86 ? -6.822 -0.439 -6.702 1.00 98.19 86 SER A C 1
ATOM 643 O O . SER A 1 86 ? -6.011 -0.943 -5.928 1.00 98.19 86 SER A O 1
ATOM 645 N N . ALA A 1 87 ? -7.138 -0.992 -7.870 1.00 97.44 87 ALA A N 1
ATOM 646 C CA . ALA A 1 87 ? -6.517 -2.206 -8.380 1.00 97.44 87 ALA A CA 1
ATOM 647 C C . ALA A 1 87 ? -6.027 -1.982 -9.811 1.00 97.44 87 ALA A C 1
ATOM 649 O O . ALA A 1 87 ? -6.771 -1.491 -10.664 1.00 97.44 87 ALA A O 1
ATOM 650 N N . ALA A 1 88 ? -4.780 -2.359 -10.063 1.00 96.94 88 ALA A N 1
ATOM 651 C CA . ALA A 1 88 ? -4.199 -2.462 -11.393 1.00 96.94 88 ALA A CA 1
ATOM 652 C C . ALA A 1 88 ? -3.228 -3.649 -11.434 1.00 96.94 88 ALA A C 1
ATOM 654 O O . ALA A 1 88 ? -2.866 -4.218 -10.402 1.00 96.94 88 ALA A O 1
ATOM 655 N N . LYS A 1 89 ? -2.804 -4.033 -12.643 1.00 96.94 89 LYS A N 1
ATOM 656 C CA . LYS A 1 89 ? -1.902 -5.179 -12.839 1.00 96.94 89 LYS A CA 1
ATOM 657 C C . LYS A 1 89 ? -0.564 -5.004 -12.122 1.00 96.94 89 LYS A C 1
ATOM 659 O O . LYS A 1 89 ? -0.012 -5.971 -11.609 1.00 96.94 89 LYS A O 1
ATOM 664 N N . ASP A 1 90 ? -0.051 -3.780 -12.127 1.00 96.81 90 ASP A N 1
ATOM 665 C CA . ASP A 1 90 ? 1.268 -3.421 -11.630 1.00 96.81 90 ASP A CA 1
ATOM 666 C C . ASP A 1 90 ? 1.230 -2.762 -10.254 1.00 96.81 90 ASP A C 1
ATOM 668 O O . ASP A 1 90 ? 2.123 -3.025 -9.456 1.00 96.81 90 ASP A O 1
ATOM 672 N N . LEU A 1 91 ? 0.228 -1.929 -9.962 1.00 98.38 91 LEU A N 1
ATOM 673 C CA . LEU A 1 91 ? 0.115 -1.201 -8.700 1.00 98.38 91 LEU A CA 1
ATOM 674 C C . LEU A 1 91 ? -1.316 -1.237 -8.162 1.00 98.38 91 LEU A C 1
ATOM 676 O O . LEU A 1 91 ? -2.253 -0.774 -8.807 1.00 98.38 91 LEU A O 1
ATOM 680 N N . SER A 1 92 ? -1.477 -1.738 -6.942 1.00 98.62 92 SER A N 1
ATOM 681 C CA . SER A 1 92 ? -2.760 -1.769 -6.238 1.00 98.62 92 SER A CA 1
ATOM 682 C C . SER A 1 92 ? -2.625 -1.101 -4.875 1.00 98.62 92 SER A C 1
ATOM 684 O O . SER A 1 92 ? -1.587 -1.207 -4.219 1.00 98.62 92 SER A O 1
ATOM 686 N N . THR A 1 93 ? -3.671 -0.409 -4.434 1.00 98.81 93 THR A N 1
ATOM 687 C CA . THR A 1 93 ? -3.684 0.343 -3.176 1.00 98.81 93 THR A CA 1
ATOM 688 C C . THR A 1 93 ? -4.854 -0.079 -2.307 1.00 98.81 93 THR A C 1
ATOM 690 O O . THR A 1 93 ? -5.935 -0.417 -2.797 1.00 98.81 93 THR A O 1
ATOM 693 N N . GLY A 1 94 ? -4.652 -0.064 -0.998 1.00 98.62 94 GLY A N 1
ATOM 694 C CA . GLY A 1 94 ? -5.681 -0.429 -0.044 1.00 98.62 94 GLY A CA 1
ATOM 695 C C . GLY A 1 94 ? -5.395 0.107 1.342 1.00 98.62 94 GLY A C 1
ATOM 696 O O . GLY A 1 94 ? -4.371 0.748 1.591 1.00 98.62 94 GLY A O 1
ATOM 697 N N . LYS A 1 95 ? -6.335 -0.132 2.250 1.00 98.50 95 LYS A N 1
ATOM 698 C CA . LYS A 1 95 ? -6.219 0.338 3.626 1.00 98.50 95 LYS A CA 1
ATOM 699 C C . LYS A 1 95 ? -6.993 -0.511 4.616 1.00 98.50 95 LYS A C 1
ATOM 701 O O . L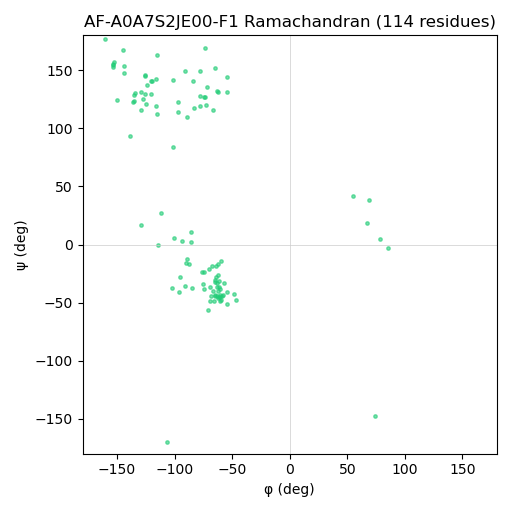YS A 1 95 ? -8.013 -1.107 4.280 1.00 98.50 95 LYS A O 1
ATOM 706 N N . VAL A 1 96 ? -6.542 -0.495 5.863 1.00 98.50 96 VAL A N 1
ATOM 707 C CA . VAL A 1 96 ? -7.279 -1.025 7.015 1.00 98.50 96 VAL A CA 1
ATOM 708 C C . VAL A 1 96 ? -7.585 0.140 7.947 1.00 98.50 96 VAL A C 1
ATOM 710 O O . VAL A 1 96 ? -6.666 0.797 8.432 1.00 98.50 96 VAL A O 1
ATOM 713 N N . LYS A 1 97 ? -8.866 0.424 8.191 1.00 98.00 97 LYS A N 1
ATOM 714 C CA . LYS A 1 97 ? -9.272 1.465 9.147 1.00 98.00 97 LYS A CA 1
ATOM 715 C C . LYS A 1 97 ? -9.153 0.958 1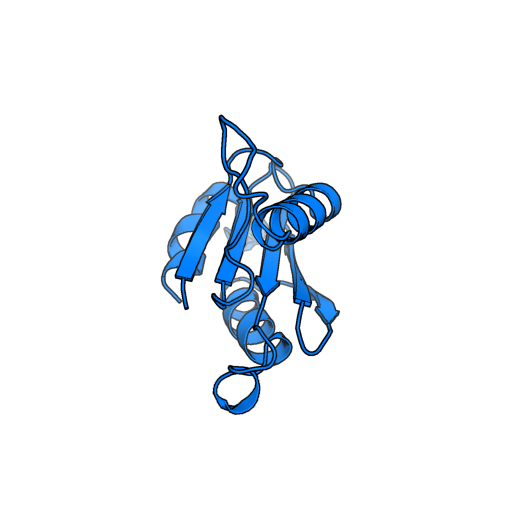0.579 1.00 98.00 97 LYS A C 1
ATOM 717 O O . LYS A 1 97 ? -9.376 -0.225 10.842 1.00 98.00 97 LYS A O 1
ATOM 722 N N . THR A 1 98 ? -8.874 1.865 11.507 1.00 97.38 98 THR A N 1
ATOM 723 C CA . THR A 1 98 ? -8.971 1.581 12.939 1.00 97.38 98 THR A CA 1
ATOM 724 C C . THR A 1 98 ? -10.367 1.054 13.277 1.00 97.38 98 THR A C 1
ATOM 726 O O . THR A 1 98 ? -11.383 1.634 12.890 1.00 97.38 98 THR A O 1
ATOM 729 N N . ASN A 1 99 ? -10.420 -0.050 14.018 1.00 95.81 99 ASN A N 1
ATOM 730 C CA . ASN A 1 99 ? -11.648 -0.624 14.548 1.00 95.81 99 ASN A CA 1
ATOM 731 C C . ASN A 1 99 ? -11.404 -1.090 15.987 1.00 95.81 99 ASN A C 1
ATOM 733 O O . ASN A 1 99 ? -10.954 -2.212 16.232 1.00 95.81 99 ASN A O 1
ATOM 737 N N . SER A 1 100 ? -11.713 -0.207 16.938 1.00 93.50 100 SER A N 1
ATOM 738 C CA . SER A 1 100 ? -11.523 -0.454 18.370 1.00 93.50 100 SER A CA 1
ATOM 739 C C . SER A 1 100 ? -12.336 -1.644 18.878 1.00 93.50 100 SER A C 1
ATOM 741 O O . SER A 1 100 ? -11.825 -2.413 19.689 1.00 93.50 100 SER A O 1
ATOM 743 N N . ASP A 1 101 ? -13.550 -1.849 18.358 1.00 94.56 101 ASP A N 1
ATOM 744 C CA . ASP A 1 101 ? -14.437 -2.947 18.769 1.00 94.56 101 ASP A CA 1
ATOM 745 C C . ASP A 1 101 ? -13.852 -4.321 18.417 1.00 94.56 101 ASP A C 1
ATOM 747 O O . ASP A 1 101 ? -14.081 -5.306 19.118 1.00 94.56 101 ASP A O 1
ATOM 751 N N . LYS A 1 102 ? -13.064 -4.387 17.337 1.00 93.12 102 LYS A N 1
ATOM 752 C CA . LYS A 1 102 ? -12.375 -5.601 16.874 1.00 93.12 102 LYS A CA 1
ATOM 753 C C . LYS A 1 102 ? -10.896 -5.651 17.266 1.00 93.12 102 LYS A C 1
ATOM 755 O O . LYS A 1 102 ? -10.185 -6.552 16.832 1.00 93.12 102 LYS A O 1
ATOM 760 N N . GLY A 1 103 ? -10.412 -4.689 18.054 1.00 93.56 103 GLY A N 1
ATOM 761 C CA . GLY A 1 103 ? -9.004 -4.607 18.454 1.00 93.56 103 GLY A CA 1
ATOM 762 C C . GLY A 1 103 ? -8.030 -4.295 17.309 1.00 93.56 103 GLY A C 1
ATOM 763 O O . GLY A 1 103 ? -6.830 -4.535 17.448 1.00 93.56 103 GLY A O 1
ATOM 764 N N . VAL A 1 104 ? -8.523 -3.759 16.189 1.00 96.38 104 VAL A N 1
ATOM 765 C CA . VAL A 1 104 ? -7.728 -3.436 15.000 1.00 96.38 104 VAL A CA 1
ATOM 766 C C . VAL A 1 104 ? -7.202 -2.010 15.129 1.00 96.38 104 VAL A C 1
ATOM 768 O O . VAL A 1 104 ? -7.954 -1.043 15.030 1.00 96.38 104 VAL A O 1
ATOM 771 N N . PHE A 1 105 ? -5.894 -1.880 15.340 1.00 96.69 105 PHE A N 1
ATOM 772 C CA . PHE A 1 105 ? -5.204 -0.593 15.430 1.00 96.69 105 PHE A CA 1
ATOM 773 C C . PHE A 1 105 ? -4.022 -0.593 14.454 1.00 96.69 105 PHE A C 1
ATOM 775 O O . PHE A 1 105 ? -3.181 -1.485 14.587 1.00 96.69 105 PHE A O 1
ATOM 782 N N . PRO A 1 106 ? -3.904 0.380 13.529 1.00 96.81 106 PRO A N 1
ATOM 783 C CA . PRO A 1 106 ? -2.882 0.408 12.478 1.00 96.81 106 PRO A CA 1
ATOM 784 C C . PRO A 1 106 ? -1.464 0.098 12.968 1.00 96.81 106 PRO A C 1
ATOM 786 O O . PRO A 1 106 ? -0.797 -0.782 12.431 1.00 96.81 106 PRO A O 1
ATOM 789 N N . LEU A 1 107 ? -1.037 0.741 14.059 1.00 95.44 107 LEU A N 1
ATOM 790 C CA . LEU A 1 107 ? 0.288 0.540 14.657 1.00 95.44 107 LEU A CA 1
ATOM 791 C C . LEU A 1 107 ? 0.518 -0.881 15.195 1.00 95.44 107 LEU A C 1
ATOM 793 O O . LEU A 1 107 ? 1.656 -1.337 15.233 1.00 95.44 107 LEU A O 1
ATOM 797 N N . LYS A 1 108 ? -0.542 -1.583 15.613 1.00 95.75 108 LYS A N 1
ATOM 798 C CA . LYS A 1 108 ? -0.454 -2.959 16.129 1.00 95.75 108 LYS A CA 1
ATOM 799 C C . LYS A 1 108 ? -0.474 -3.998 15.013 1.00 95.75 108 LYS A C 1
ATOM 801 O O . LYS A 1 108 ? 0.202 -5.011 15.127 1.00 95.75 1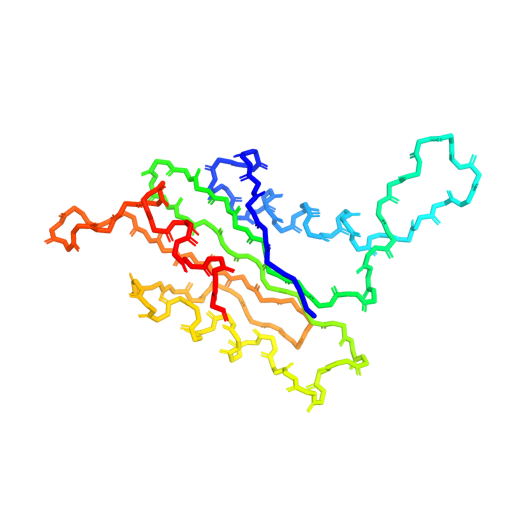08 LYS A O 1
ATOM 806 N N . ILE A 1 109 ? -1.260 -3.759 13.963 1.00 96.81 109 ILE A N 1
ATOM 807 C CA . ILE A 1 109 ? -1.462 -4.726 12.873 1.00 96.81 109 ILE A CA 1
ATOM 808 C C . ILE A 1 109 ? -0.410 -4.611 11.763 1.00 96.81 109 ILE A C 1
ATOM 810 O O . ILE A 1 109 ? -0.254 -5.549 10.990 1.00 96.81 109 ILE A O 1
ATOM 814 N N . ARG A 1 110 ? 0.332 -3.494 11.695 1.00 96.44 110 ARG A N 1
ATOM 815 C CA . ARG A 1 110 ? 1.363 -3.257 10.674 1.00 96.44 110 ARG A CA 1
ATOM 816 C C . ARG A 1 110 ? 2.404 -4.374 10.618 1.00 96.44 110 ARG A C 1
ATOM 818 O O . ARG A 1 110 ? 2.670 -4.881 9.540 1.00 96.44 110 ARG A O 1
ATOM 825 N N . GLU A 1 111 ? 2.983 -4.739 11.761 1.00 94.75 111 GLU A N 1
ATOM 826 C CA . GLU A 1 111 ? 4.053 -5.745 11.811 1.00 94.75 111 GLU A CA 1
ATOM 827 C C . GLU A 1 111 ? 3.552 -7.145 11.411 1.00 94.75 111 GLU A C 1
ATOM 829 O O . GLU A 1 111 ? 4.150 -7.738 10.518 1.00 94.75 111 GLU A O 1
ATOM 834 N N . PRO A 1 112 ? 2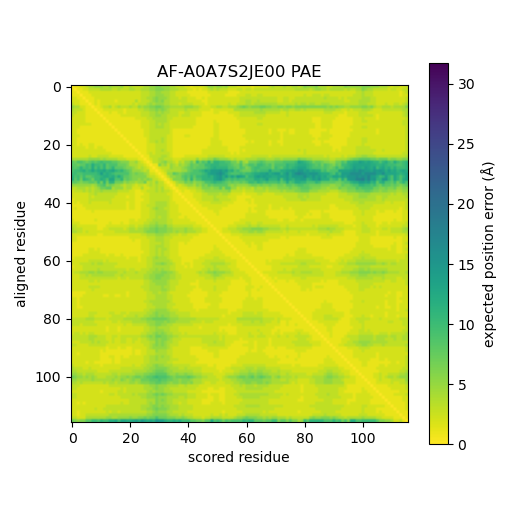.421 -7.655 11.949 1.00 94.94 112 PRO A N 1
ATOM 835 C CA . PRO A 1 112 ? 1.833 -8.901 11.461 1.00 94.94 112 PRO A CA 1
ATOM 836 C C . PRO A 1 112 ? 1.561 -8.917 9.952 1.00 94.94 112 PRO A C 1
ATOM 838 O O . PRO A 1 112 ? 1.827 -9.921 9.310 1.00 94.94 112 PRO A O 1
ATOM 841 N N . MET A 1 113 ? 1.068 -7.816 9.373 1.00 95.00 113 MET A N 1
ATOM 842 C CA . MET A 1 113 ? 0.755 -7.759 7.937 1.00 95.00 113 MET A CA 1
ATOM 843 C C . MET A 1 113 ? 1.990 -7.761 7.026 1.00 95.00 113 MET A C 1
ATOM 845 O O . MET A 1 113 ? 1.862 -8.085 5.853 1.00 95.00 113 MET A O 1
ATOM 849 N N . ILE A 1 114 ? 3.169 -7.386 7.530 1.00 94.19 114 ILE A N 1
ATOM 850 C CA . ILE A 1 114 ? 4.419 -7.373 6.748 1.00 94.19 114 ILE A CA 1
ATOM 851 C C . ILE A 1 114 ? 4.989 -8.784 6.556 1.00 94.19 114 ILE A C 1
ATOM 853 O O . ILE A 1 114 ? 5.755 -9.007 5.619 1.00 94.19 114 ILE A O 1
ATOM 857 N N . LEU A 1 115 ? 4.639 -9.725 7.434 1.00 90.62 115 LEU A N 1
ATOM 858 C CA . LEU A 1 115 ? 5.179 -11.088 7.437 1.00 90.62 115 LEU A CA 1
ATOM 859 C C . LEU A 1 115 ? 4.429 -12.056 6.501 1.00 90.62 115 LEU A C 1
ATOM 861 O O . LEU A 1 115 ? 4.796 -13.229 6.445 1.00 90.62 115 LEU A O 1
ATOM 865 N N . GLU A 1 116 ? 3.422 -11.565 5.775 1.00 81.94 116 GLU A N 1
ATOM 866 C CA . GLU A 1 116 ? 2.481 -12.326 4.934 1.00 81.94 116 GLU A CA 1
ATOM 867 C C . GLU A 1 116 ? 2.673 -12.007 3.441 1.00 81.94 116 GLU A C 1
ATOM 869 O O . GLU A 1 116 ? 2.654 -12.957 2.626 1.00 81.94 116 GLU A O 1
#

Solvent-accessible surface area (backbone atoms only — not comparable to full-atom values): 6156 Å² total; per-residue (Å²): 118,51,56,47,81,35,70,77,50,46,22,39,54,67,59,42,48,51,50,54,49,49,39,36,34,80,47,56,89,85,48,90,79,70,54,46,54,44,48,86,54,30,34,38,43,33,17,44,19,88,62,23,21,17,36,39,26,36,18,30,79,95,43,42,87,80,44,51,18,45,59,54,46,50,58,54,30,56,79,71,69,32,48,80,77,45,74,36,71,41,51,16,33,29,38,28,62,49,33,77,95,77,71,40,39,20,77,72,48,50,64,66,55,51,79,111

Mean predicted aligned error: 2.93 Å

Foldseek 3Di:
DAEEEDAPVQQDQVVVVVVVVFQQDCFDPPDPDTHHPCVQPWYKYWYHHFFKIKIKTFDHPVCLVVDARVVLVVVLCVVQVKDWPAGDRGMTIIMHTDDVVSPDHRVVCVVVSRVD

pLDDT: mean 95.73, std 4.06, range [78.69, 98.81]